Protein AF-A0A2I1CYN8-F1 (afdb_monomer_lite)

Foldseek 3Di:
DDADEPPPDDFPPDWDKDQWYKYAYQAWKKKKWAWAWKFKAALVRHGDVVRIDHNVNGIDIDTHGHNMMITDNTTIMHIGDDDD

Structure (mmCIF, N/CA/C/O backbone):
data_AF-A0A2I1CYN8-F1
#
_entry.id   AF-A0A2I1CYN8-F1
#
loop_
_atom_site.group_PDB
_atom_site.id
_atom_site.type_symbol
_atom_site.label_atom_id
_atom_site.label_alt_id
_atom_site.label_comp_id
_atom_site.label_asym_id
_atom_site.label_entity_id
_atom_site.label_seq_id
_atom_site.pdbx_PDB_ins_code
_atom_site.Cartn_x
_atom_site.Cartn_y
_atom_site.Cartn_z
_atom_site.occupancy
_atom_site.B_iso_or_equiv
_atom_site.auth_seq_id
_atom_site.auth_comp_id
_atom_site.auth_asym_id
_atom_site.auth_atom_id
_atom_site.pdbx_PDB_model_num
ATOM 1 N N . MET A 1 1 ? 0.689 -17.105 -3.180 1.00 49.31 1 MET A N 1
ATOM 2 C CA . MET A 1 1 ? 1.066 -15.753 -2.715 1.00 49.31 1 MET A CA 1
ATOM 3 C C . MET A 1 1 ? 0.908 -15.770 -1.210 1.00 49.31 1 MET A C 1
ATOM 5 O O . MET A 1 1 ? -0.177 -16.107 -0.763 1.00 49.31 1 MET A O 1
ATOM 9 N N . VAL A 1 2 ? 1.975 -15.546 -0.444 1.00 52.47 2 VAL A N 1
ATOM 10 C CA . VAL A 1 2 ? 1.873 -15.532 1.023 1.00 52.47 2 VAL A CA 1
ATOM 11 C C . VAL A 1 2 ? 1.234 -14.203 1.414 1.00 52.47 2 VAL A C 1
ATOM 13 O O . VAL A 1 2 ? 1.761 -13.145 1.061 1.00 52.47 2 VAL A O 1
ATOM 16 N N . VAL A 1 3 ? 0.062 -14.265 2.046 1.00 58.75 3 VAL A N 1
ATOM 17 C CA . VAL A 1 3 ? -0.551 -13.104 2.691 1.00 58.75 3 VAL A CA 1
ATOM 18 C C . VAL A 1 3 ? 0.114 -12.987 4.050 1.00 58.75 3 VAL A C 1
ATOM 20 O O . VAL A 1 3 ? -0.007 -13.883 4.881 1.00 58.75 3 VAL A O 1
ATOM 23 N N . VAL A 1 4 ? 0.889 -11.927 4.230 1.00 63.00 4 VAL A N 1
ATOM 24 C CA . VAL A 1 4 ? 1.474 -11.592 5.523 1.00 63.00 4 VAL A CA 1
ATOM 25 C C . VAL A 1 4 ? 0.455 -10.720 6.241 1.00 63.00 4 VAL A C 1
ATOM 27 O O . VAL A 1 4 ? -0.065 -9.760 5.673 1.00 63.00 4 VAL A O 1
ATOM 30 N N . ILE A 1 5 ? 0.137 -11.079 7.478 1.00 58.53 5 ILE A N 1
ATOM 31 C CA . ILE A 1 5 ? -0.765 -10.299 8.316 1.00 58.53 5 ILE A CA 1
ATOM 32 C C . ILE A 1 5 ? 0.049 -9.134 8.874 1.00 58.53 5 ILE A C 1
ATOM 34 O O . ILE A 1 5 ? 0.924 -9.332 9.718 1.00 58.53 5 ILE A O 1
ATOM 38 N N . ALA A 1 6 ? -0.210 -7.919 8.390 1.00 57.03 6 ALA A N 1
ATOM 39 C CA . ALA A 1 6 ? 0.371 -6.739 9.011 1.00 57.03 6 ALA A CA 1
ATOM 40 C C . ALA A 1 6 ? -0.261 -6.609 10.410 1.00 57.03 6 ALA A C 1
ATOM 42 O O . ALA A 1 6 ? -1.480 -6.516 10.527 1.00 57.03 6 ALA A O 1
ATOM 43 N N . GLY A 1 7 ? 0.542 -6.693 11.473 1.00 50.69 7 GLY A N 1
ATOM 44 C CA . GLY A 1 7 ? 0.078 -6.543 12.860 1.00 50.69 7 GLY A CA 1
ATOM 45 C C . GLY A 1 7 ? 0.671 -7.542 13.859 1.00 50.69 7 GLY A C 1
ATOM 46 O O . GLY A 1 7 ? 1.000 -7.142 14.971 1.00 50.69 7 GLY A O 1
ATOM 47 N N . ASP A 1 8 ? 0.853 -8.807 13.474 1.00 48.72 8 ASP A N 1
ATOM 48 C CA . ASP A 1 8 ? 1.315 -9.864 14.402 1.00 48.72 8 ASP A CA 1
ATOM 49 C C . ASP A 1 8 ? 2.819 -10.151 14.287 1.00 48.72 8 ASP A C 1
ATOM 51 O O . ASP A 1 8 ? 3.478 -10.650 15.196 1.00 48.72 8 ASP A O 1
ATOM 55 N N . SER A 1 9 ? 3.420 -9.794 13.159 1.00 46.72 9 SER A N 1
ATOM 56 C CA . SER A 1 9 ? 4.860 -9.873 12.983 1.00 46.72 9 SER A CA 1
ATOM 57 C C . SER A 1 9 ? 5.302 -8.770 12.032 1.00 46.72 9 SER A C 1
ATOM 59 O O . SER A 1 9 ? 4.787 -8.632 10.927 1.00 46.72 9 SER A O 1
ATOM 61 N N . ASP A 1 10 ? 6.312 -8.024 12.468 1.00 49.88 10 ASP A N 1
ATOM 62 C CA . ASP A 1 10 ? 7.397 -7.642 11.567 1.00 49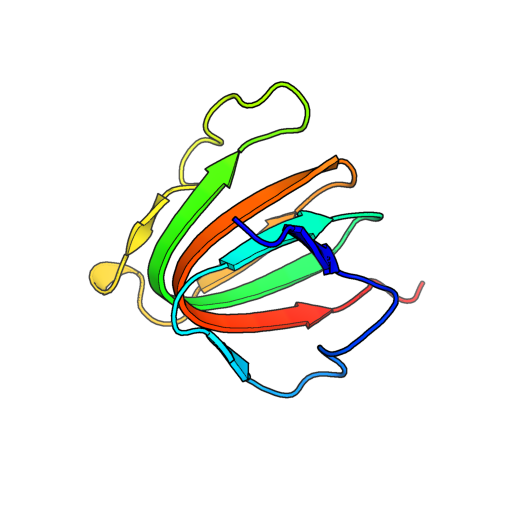.88 10 ASP A CA 1
ATOM 63 C C . ASP A 1 10 ? 7.264 -6.352 10.748 1.00 49.88 10 ASP A C 1
ATOM 65 O O . ASP A 1 10 ? 7.650 -6.366 9.593 1.00 49.88 10 ASP A O 1
ATOM 69 N N . LEU A 1 11 ? 6.804 -5.229 11.329 1.00 53.38 11 LEU A N 1
ATOM 70 C CA . LEU A 1 11 ? 7.177 -3.871 10.867 1.00 53.38 11 LEU A CA 1
ATOM 71 C C . LEU A 1 11 ? 7.200 -2.862 12.030 1.00 53.38 11 LEU A C 1
ATOM 73 O O . LEU A 1 11 ? 6.531 -1.831 12.005 1.00 53.38 11 LEU A O 1
ATOM 77 N N . ASN A 1 12 ? 8.006 -3.125 13.061 1.00 51.91 12 ASN A N 1
ATOM 78 C CA . ASN A 1 12 ? 8.198 -2.244 14.226 1.00 51.91 12 ASN A CA 1
ATOM 79 C C . ASN A 1 12 ? 8.993 -0.953 13.883 1.00 51.91 12 ASN A C 1
ATOM 81 O O . ASN A 1 12 ? 9.838 -0.481 14.637 1.00 51.91 12 ASN A O 1
ATOM 85 N N . GLY A 1 13 ? 8.749 -0.383 12.700 1.00 50.28 13 GLY A N 1
ATOM 86 C CA . GLY A 1 13 ? 9.391 0.817 12.177 1.00 50.28 13 GLY A CA 1
ATOM 87 C C . GLY A 1 13 ? 10.646 0.605 11.331 1.00 50.28 13 GLY A C 1
ATOM 88 O O . GLY A 1 13 ? 11.131 1.598 10.787 1.00 50.28 13 GLY A O 1
ATOM 89 N N . GLU A 1 14 ? 11.143 -0.622 11.158 1.00 55.78 14 GLU A N 1
ATOM 90 C CA . GLU A 1 14 ? 12.219 -0.895 10.197 1.00 55.78 14 GLU A CA 1
ATOM 91 C C . GLU A 1 14 ? 11.690 -1.002 8.756 1.00 55.78 14 GLU A C 1
ATOM 93 O O . GLU A 1 14 ? 10.516 -1.279 8.510 1.00 55.78 14 GLU A O 1
ATOM 98 N N . TYR A 1 15 ? 12.552 -0.685 7.784 1.00 65.50 15 TYR A N 1
ATOM 99 C CA . TYR A 1 15 ? 12.255 -0.759 6.351 1.00 65.50 15 TYR A CA 1
ATOM 100 C C . TYR A 1 15 ? 12.623 -2.144 5.826 1.00 65.50 15 TYR A C 1
ATOM 102 O O . TYR A 1 15 ? 13.795 -2.414 5.553 1.00 65.50 15 TYR A O 1
ATOM 110 N N . HIS A 1 16 ? 11.633 -2.998 5.588 1.00 69.50 16 HIS A N 1
ATOM 111 C CA . HIS A 1 16 ? 11.905 -4.356 5.123 1.00 69.50 16 HIS A CA 1
ATOM 112 C C . HIS A 1 16 ? 11.916 -4.376 3.602 1.00 69.50 16 HIS A C 1
ATOM 114 O O . HIS A 1 16 ? 10.980 -3.902 2.951 1.00 69.50 16 HIS A O 1
ATOM 120 N N . LYS A 1 17 ? 12.997 -4.902 3.013 1.00 76.44 17 LYS A N 1
ATOM 121 C CA . LYS A 1 17 ? 13.045 -5.164 1.573 1.00 76.44 17 LYS A CA 1
ATOM 122 C C . LYS A 1 17 ? 12.142 -6.357 1.286 1.00 76.44 17 LYS A C 1
ATOM 124 O O . LYS A 1 17 ? 12.454 -7.473 1.684 1.00 76.44 17 LYS A O 1
ATOM 129 N N . VAL A 1 18 ? 11.068 -6.122 0.546 1.00 75.81 18 VAL A N 1
ATOM 130 C CA . VAL A 1 18 ? 10.126 -7.168 0.155 1.00 75.81 18 VAL A CA 1
ATOM 131 C C . VAL A 1 18 ? 10.383 -7.548 -1.303 1.00 75.81 18 VAL A C 1
ATOM 133 O O . VAL A 1 18 ? 10.279 -6.675 -2.172 1.00 75.81 18 VAL A O 1
ATOM 136 N N . PRO A 1 19 ? 10.737 -8.812 -1.602 1.00 65.25 19 PRO A N 1
ATOM 137 C CA . PRO A 1 19 ? 10.960 -9.261 -2.973 1.00 65.25 19 PRO A CA 1
ATOM 138 C C . PRO A 1 19 ? 9.659 -9.504 -3.749 1.00 65.25 19 PRO A C 1
ATOM 140 O O . PRO A 1 19 ? 9.715 -9.440 -4.968 1.00 65.25 19 PRO A O 1
ATOM 143 N N . ARG A 1 20 ? 8.543 -9.804 -3.056 1.00 81.38 20 ARG A N 1
ATOM 144 C CA . ARG A 1 20 ? 7.133 -9.804 -3.507 1.00 81.38 20 ARG A CA 1
ATOM 145 C C . ARG A 1 20 ? 6.242 -10.212 -2.321 1.00 81.38 20 ARG A C 1
ATOM 147 O O . ARG A 1 20 ? 6.601 -11.156 -1.625 1.00 81.38 20 ARG A O 1
ATOM 154 N N . GLY A 1 21 ? 5.094 -9.573 -2.089 1.00 83.88 21 GLY A N 1
ATOM 155 C CA . GLY A 1 21 ? 4.222 -9.933 -0.957 1.00 83.88 21 GLY A CA 1
ATOM 156 C C . GLY A 1 21 ? 2.825 -9.311 -0.996 1.00 83.88 21 GLY A C 1
ATOM 157 O O . GLY A 1 21 ? 2.627 -8.288 -1.648 1.00 83.88 21 GLY A O 1
ATOM 158 N N . SER A 1 22 ? 1.868 -9.951 -0.312 1.00 87.25 22 SER A N 1
ATOM 159 C CA . SER A 1 22 ? 0.520 -9.416 -0.053 1.00 87.25 22 SER A CA 1
ATOM 160 C C . SER A 1 22 ? 0.384 -8.997 1.404 1.00 87.25 22 SER A C 1
ATOM 162 O O . SER A 1 22 ? 0.471 -9.829 2.299 1.00 87.25 22 SER A O 1
ATOM 164 N N . PHE A 1 23 ? 0.177 -7.701 1.575 1.00 87.38 23 PHE A N 1
ATOM 165 C CA . PHE A 1 23 ? -0.094 -6.921 2.776 1.00 87.38 23 PHE A CA 1
ATOM 166 C C . PHE A 1 23 ? -1.551 -6.856 3.203 1.00 87.38 23 PHE A C 1
ATOM 168 O O . PHE A 1 23 ? -2.152 -5.921 2.705 1.00 87.38 23 PHE A O 1
ATOM 175 N N . GLU A 1 24 ? -2.135 -7.705 4.057 1.00 90.56 24 GLU A N 1
ATOM 176 C CA . GLU A 1 24 ? -3.497 -7.424 4.574 1.00 90.56 24 GLU A CA 1
ATOM 177 C C . GLU A 1 24 ? -3.441 -6.672 5.908 1.00 90.56 24 GLU A C 1
ATOM 179 O O . GLU A 1 24 ? -2.770 -7.109 6.848 1.00 90.56 24 GLU A O 1
ATOM 184 N N . MET A 1 25 ? -4.128 -5.531 5.974 1.00 88.25 25 MET A N 1
ATOM 185 C CA . MET A 1 25 ? -4.188 -4.689 7.167 1.00 88.25 25 MET A CA 1
ATOM 186 C C . MET A 1 25 ? -5.278 -5.206 8.110 1.00 88.25 25 MET A C 1
ATOM 188 O O . MET A 1 25 ? -6.448 -5.211 7.744 1.00 88.25 25 MET A O 1
ATOM 192 N N . GLN A 1 26 ? -4.923 -5.613 9.330 1.00 85.81 26 GLN A N 1
ATOM 193 C CA . GLN A 1 26 ? -5.910 -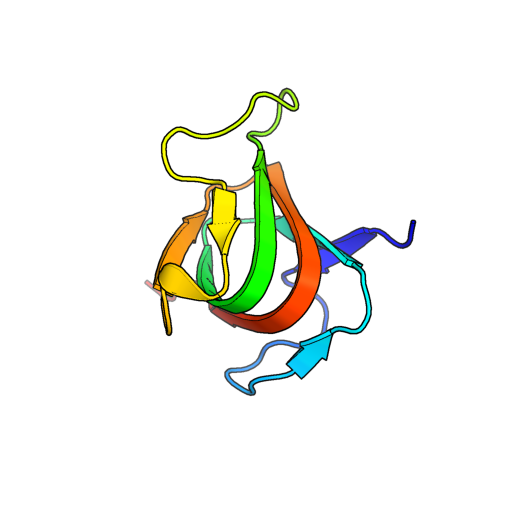6.046 10.338 1.00 85.81 26 GLN A CA 1
ATOM 194 C C . GLN A 1 26 ? -6.587 -4.881 11.070 1.00 85.81 26 GLN A C 1
ATOM 196 O O . GLN A 1 26 ? -7.667 -5.022 11.632 1.00 85.81 26 GLN A O 1
ATOM 201 N N . GLU A 1 27 ? -5.951 -3.720 11.050 1.00 87.38 27 GLU A N 1
ATOM 202 C CA . GLU A 1 27 ? -6.408 -2.484 11.671 1.00 87.38 27 GLU A CA 1
ATOM 203 C C . GLU A 1 27 ? -5.946 -1.307 10.808 1.00 87.38 27 GLU A C 1
ATOM 205 O O . GLU A 1 27 ? -5.205 -1.487 9.836 1.00 87.38 27 GLU A O 1
ATOM 210 N N . ASP A 1 28 ? -6.366 -0.097 11.159 1.00 89.06 28 ASP A N 1
ATOM 211 C CA . ASP A 1 28 ? -5.914 1.102 10.467 1.00 89.06 28 ASP A CA 1
ATOM 212 C C . ASP A 1 28 ? -4.406 1.304 10.684 1.00 89.06 28 ASP A C 1
ATOM 214 O O . ASP A 1 28 ? -3.909 1.363 11.811 1.00 89.06 28 ASP A O 1
ATOM 218 N N . MET A 1 29 ? -3.654 1.423 9.590 1.00 87.19 29 MET A N 1
ATOM 219 C CA . MET A 1 29 ? -2.195 1.516 9.625 1.00 87.19 29 MET A CA 1
ATOM 220 C C . MET A 1 29 ? -1.660 2.608 8.708 1.00 87.19 29 MET A C 1
ATOM 222 O O . MET A 1 29 ? -2.145 2.848 7.601 1.00 87.19 29 MET A O 1
ATOM 226 N N . ALA A 1 30 ? -0.573 3.239 9.144 1.00 88.69 30 ALA A N 1
ATOM 227 C CA . ALA A 1 30 ? 0.241 4.097 8.303 1.00 88.69 30 ALA A CA 1
ATOM 228 C C . ALA A 1 30 ? 1.283 3.254 7.555 1.00 88.69 30 ALA A C 1
ATOM 230 O O . ALA A 1 30 ? 2.280 2.821 8.134 1.00 88.69 30 ALA A O 1
ATOM 231 N N . MET A 1 31 ? 1.085 3.075 6.252 1.00 88.94 31 MET A N 1
ATOM 232 C CA . MET A 1 31 ? 2.085 2.505 5.356 1.00 88.94 31 MET A CA 1
ATOM 233 C C . MET A 1 31 ? 3.075 3.582 4.918 1.00 88.94 31 MET A C 1
ATOM 235 O O . MET A 1 31 ? 2.674 4.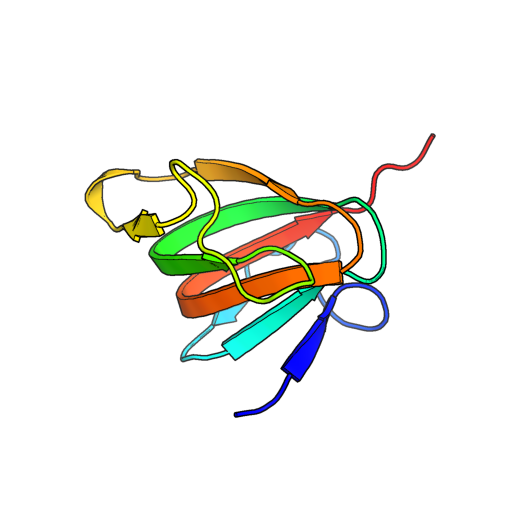664 4.489 1.00 88.94 31 MET A O 1
ATOM 239 N N . THR A 1 32 ? 4.364 3.261 4.931 1.00 89.50 32 THR A N 1
ATOM 240 C CA . THR A 1 32 ? 5.383 3.995 4.175 1.00 89.50 32 THR A CA 1
ATOM 241 C C . THR A 1 32 ? 6.037 3.053 3.176 1.00 89.50 32 THR A C 1
ATOM 243 O O . THR A 1 32 ? 6.521 1.991 3.556 1.00 89.50 32 THR A O 1
ATOM 246 N N . PHE A 1 33 ? 6.052 3.439 1.903 1.00 90.50 33 PHE A N 1
ATOM 247 C CA . PHE A 1 33 ? 6.550 2.624 0.803 1.00 90.50 33 PHE A CA 1
ATOM 248 C C . PHE A 1 33 ? 7.557 3.396 -0.049 1.00 90.50 33 PHE A C 1
ATOM 250 O O . PHE A 1 33 ? 7.376 4.576 -0.343 1.00 90.50 33 PHE A O 1
ATOM 257 N N . ARG A 1 34 ? 8.611 2.702 -0.481 1.00 88.81 34 ARG A N 1
ATOM 258 C CA . ARG A 1 34 ? 9.523 3.150 -1.535 1.00 88.81 34 ARG A CA 1
ATOM 259 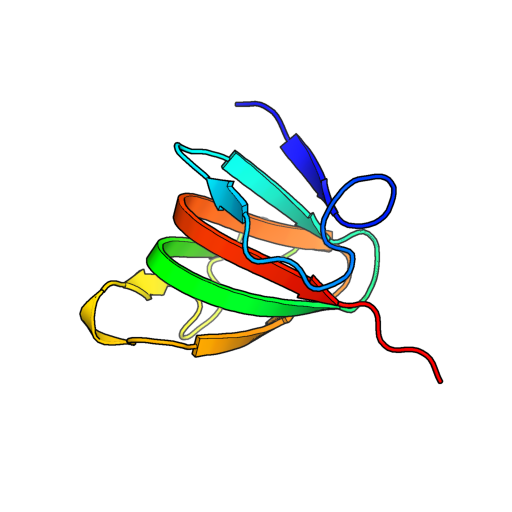C C . ARG A 1 34 ? 9.947 1.947 -2.352 1.00 88.81 34 ARG A C 1
ATOM 261 O O . ARG A 1 34 ? 10.656 1.074 -1.849 1.00 88.81 34 ARG A O 1
ATOM 268 N N . GLY A 1 35 ? 9.572 1.901 -3.620 1.00 87.88 35 GLY A N 1
ATOM 269 C CA . GLY A 1 35 ? 9.844 0.717 -4.419 1.00 87.88 35 GLY A CA 1
ATOM 270 C C . GLY A 1 35 ? 9.476 0.858 -5.876 1.00 87.88 35 GLY A C 1
ATOM 271 O O . GLY A 1 35 ? 9.285 1.955 -6.387 1.00 87.88 35 GLY A O 1
ATOM 272 N N . TYR A 1 36 ? 9.444 -0.285 -6.546 1.00 89.19 36 TYR A N 1
ATOM 273 C CA . TYR A 1 36 ? 9.098 -0.362 -7.953 1.00 89.19 36 TYR A CA 1
ATOM 274 C C . TYR A 1 36 ? 7.585 -0.319 -8.149 1.00 89.19 36 TYR A C 1
ATOM 276 O O . TYR A 1 36 ? 7.126 0.394 -9.036 1.00 89.19 36 TYR A O 1
ATOM 284 N N . HIS A 1 37 ? 6.842 -1.061 -7.315 1.00 90.69 37 HIS A N 1
ATOM 285 C CA . HIS A 1 37 ? 5.395 -1.224 -7.458 1.00 90.69 37 HIS A CA 1
ATOM 286 C C . HIS A 1 37 ? 4.715 -1.707 -6.158 1.00 90.69 37 HIS A C 1
ATOM 288 O O . HIS A 1 37 ? 5.141 -2.727 -5.603 1.00 90.69 37 HIS A O 1
ATOM 294 N N . CYS A 1 38 ? 3.669 -1.008 -5.701 1.00 92.19 38 CYS A N 1
ATOM 295 C CA . CYS A 1 38 ? 2.626 -1.500 -4.781 1.00 92.19 38 CYS A CA 1
ATOM 296 C C . CYS A 1 38 ? 1.255 -1.148 -5.371 1.00 92.19 38 CYS A C 1
ATOM 298 O O . CYS A 1 38 ? 1.035 0.011 -5.712 1.00 92.19 38 CYS A O 1
ATOM 300 N N . ASP A 1 39 ? 0.341 -2.116 -5.431 1.00 94.62 39 ASP A N 1
ATOM 301 C CA . ASP A 1 39 ? -1.078 -1.861 -5.700 1.00 94.62 39 ASP A CA 1
ATOM 302 C C . ASP A 1 39 ? -1.876 -1.974 -4.403 1.00 94.62 39 ASP A C 1
ATOM 304 O O . ASP A 1 39 ? -1.867 -3.023 -3.757 1.00 94.62 39 ASP A O 1
ATOM 308 N N . ILE A 1 40 ? -2.570 -0.901 -4.030 1.00 94.69 40 ILE A N 1
ATOM 309 C CA . ILE A 1 40 ? -3.482 -0.877 -2.889 1.00 94.69 40 ILE A CA 1
ATOM 310 C C . ILE A 1 40 ? -4.908 -1.145 -3.371 1.00 94.69 40 ILE A C 1
ATOM 312 O O . ILE A 1 40 ? -5.427 -0.425 -4.230 1.00 94.69 40 ILE A O 1
ATOM 316 N N . VAL A 1 41 ? -5.551 -2.129 -2.754 1.00 95.88 41 VAL A N 1
ATOM 317 C CA . VAL A 1 41 ? -6.967 -2.448 -2.939 1.00 95.88 41 VAL A CA 1
ATOM 3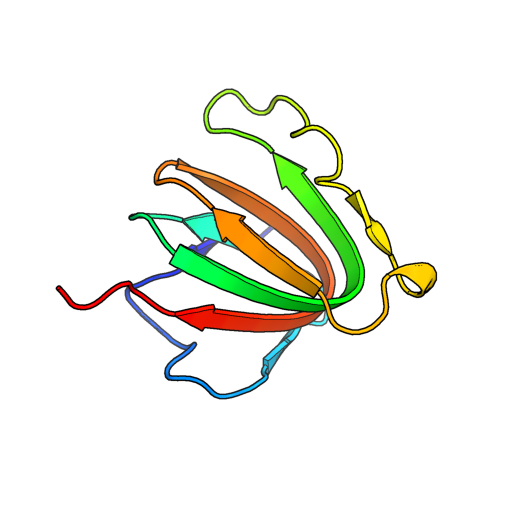18 C C . VAL A 1 41 ? -7.716 -2.380 -1.609 1.00 95.88 41 VAL A C 1
ATOM 320 O O . VAL A 1 41 ? -7.119 -2.555 -0.543 1.00 95.88 41 VAL A O 1
ATOM 323 N N . ASP A 1 42 ? -9.010 -2.084 -1.664 1.00 94.75 42 ASP A N 1
ATOM 324 C CA . ASP A 1 42 ? -9.893 -2.128 -0.498 1.00 94.75 42 ASP A CA 1
ATOM 325 C C . ASP A 1 42 ? -10.254 -3.575 -0.099 1.00 94.75 42 ASP A C 1
ATOM 327 O O . ASP A 1 42 ? -9.761 -4.547 -0.682 1.00 94.75 42 ASP A O 1
ATOM 331 N N . SER A 1 43 ? -11.097 -3.720 0.926 1.00 92.94 43 SER A N 1
ATOM 332 C CA . SER A 1 43 ? -11.552 -5.019 1.440 1.00 92.94 43 SER A CA 1
ATOM 333 C C . SER A 1 43 ? -12.326 -5.852 0.417 1.00 92.94 43 SER A C 1
ATOM 335 O O . SER A 1 43 ? -12.290 -7.081 0.482 1.00 92.94 43 SER A O 1
ATOM 337 N N . ASP A 1 44 ? -12.981 -5.195 -0.539 1.00 94.31 44 ASP A N 1
ATOM 338 C CA . ASP A 1 44 ? -13.755 -5.831 -1.606 1.00 94.31 44 ASP A CA 1
ATOM 339 C C . ASP A 1 44 ? -12.877 -6.166 -2.826 1.00 94.31 44 ASP A C 1
ATOM 341 O O . ASP A 1 44 ? -13.324 -6.813 -3.773 1.00 94.31 44 ASP A O 1
ATOM 345 N N . GLY A 1 45 ? -11.600 -5.766 -2.797 1.00 92.12 45 GLY A N 1
ATOM 346 C CA . GLY A 1 45 ? -10.635 -5.985 -3.869 1.00 92.12 45 GLY A CA 1
ATOM 347 C C . GLY A 1 45 ? -10.652 -4.907 -4.953 1.00 92.12 45 GLY A C 1
ATOM 348 O O . GLY A 1 45 ? -10.010 -5.093 -5.990 1.00 92.12 45 GLY A O 1
ATOM 349 N N . ASN A 1 46 ? -11.335 -3.779 -4.740 1.00 95.88 46 ASN A N 1
ATOM 350 C CA . ASN A 1 46 ? -11.328 -2.673 -5.693 1.00 95.88 46 ASN A CA 1
ATOM 351 C C . ASN A 1 46 ? -10.061 -1.832 -5.542 1.00 95.88 46 ASN A C 1
ATOM 353 O O . ASN A 1 46 ? -9.580 -1.579 -4.437 1.00 95.88 46 ASN A O 1
ATOM 357 N N . ALA A 1 47 ? -9.536 -1.342 -6.664 1.00 93.25 47 ALA A N 1
ATOM 358 C CA . ALA A 1 47 ? -8.384 -0.452 -6.659 1.00 93.25 47 ALA A CA 1
ATOM 359 C C . ALA A 1 47 ? -8.709 0.870 -5.951 1.00 93.25 47 ALA A C 1
ATOM 361 O O . ALA A 1 47 ? -9.655 1.574 -6.309 1.00 93.25 47 ALA A O 1
ATOM 362 N N . VAL A 1 48 ? -7.873 1.243 -4.983 1.00 93.50 48 VAL A N 1
ATOM 363 C CA . VAL A 1 48 ? -7.998 2.534 -4.303 1.00 93.50 48 VAL A CA 1
ATOM 364 C C . VAL A 1 48 ? -7.480 3.640 -5.235 1.00 93.50 48 VAL A C 1
ATOM 366 O O . VAL A 1 48 ? -6.388 3.497 -5.796 1.00 93.50 48 VAL A O 1
ATOM 369 N N . PRO A 1 49 ? -8.192 4.771 -5.402 1.00 91.62 49 PRO A N 1
ATOM 370 C CA . PRO A 1 49 ? -7.696 5.904 -6.182 1.00 91.62 49 PRO A CA 1
ATOM 371 C C . PRO A 1 49 ? -6.327 6.390 -5.683 1.00 91.62 49 PRO A C 1
ATOM 373 O O . PRO A 1 49 ? -6.144 6.668 -4.498 1.00 91.62 49 PRO A O 1
ATOM 376 N N . GLY A 1 50 ? -5.337 6.473 -6.579 1.00 88.81 50 GLY A N 1
ATOM 377 C CA . GLY A 1 50 ? -3.952 6.802 -6.202 1.00 88.81 50 GLY A CA 1
ATOM 378 C C . GLY A 1 50 ? -3.264 5.733 -5.335 1.00 88.81 50 GLY A C 1
ATOM 379 O O . GLY A 1 50 ? -2.278 6.032 -4.650 1.00 88.81 50 GLY A O 1
ATOM 380 N N . GLY A 1 51 ? -3.813 4.514 -5.339 1.00 89.06 51 GLY A N 1
ATOM 381 C CA . GLY A 1 51 ? -3.321 3.333 -4.639 1.00 89.06 51 GLY A CA 1
ATOM 382 C C . GLY A 1 51 ? -2.250 2.552 -5.400 1.00 89.06 51 GLY A C 1
ATOM 383 O O . GLY A 1 51 ? -1.617 1.681 -4.814 1.00 89.06 51 GLY A O 1
ATOM 384 N N . GLN A 1 52 ? -2.010 2.878 -6.671 1.00 93.88 52 GLN A N 1
ATOM 385 C CA . GLN A 1 52 ? -0.877 2.357 -7.430 1.00 93.88 52 GLN A CA 1
ATOM 386 C C . GLN A 1 52 ? 0.348 3.242 -7.190 1.00 93.88 52 GLN A C 1
ATOM 388 O O . GLN A 1 52 ? 0.402 4.382 -7.645 1.00 93.88 52 GLN A O 1
ATOM 393 N N . LEU A 1 53 ? 1.319 2.712 -6.451 1.00 92.81 53 LEU A N 1
ATOM 394 C CA . LEU A 1 53 ? 2.564 3.387 -6.106 1.00 92.81 53 LEU A CA 1
ATOM 395 C C . LEU A 1 53 ? 3.708 2.804 -6.920 1.00 92.81 53 LEU A C 1
ATOM 397 O O . LEU A 1 53 ? 3.954 1.600 -6.890 1.00 92.81 53 LEU A O 1
ATOM 401 N N . THR A 1 54 ? 4.453 3.667 -7.594 1.00 92.25 54 THR A N 1
ATOM 402 C CA . THR A 1 54 ? 5.550 3.290 -8.481 1.00 92.25 54 THR A CA 1
ATOM 403 C C . THR A 1 54 ? 6.861 3.943 -8.055 1.00 92.25 54 THR A C 1
ATOM 405 O O . THR A 1 54 ? 6.927 4.757 -7.133 1.00 92.25 54 THR A O 1
ATOM 408 N N . ARG A 1 55 ? 7.942 3.651 -8.786 1.00 89.75 55 ARG A N 1
ATOM 409 C CA . ARG A 1 55 ? 9.240 4.310 -8.577 1.00 89.75 55 ARG A CA 1
ATOM 410 C C . ARG A 1 55 ? 9.179 5.840 -8.708 1.00 89.75 55 ARG A C 1
ATOM 412 O O . ARG A 1 55 ? 10.015 6.517 -8.111 1.00 89.75 55 ARG A O 1
ATOM 419 N N . LYS A 1 56 ? 8.234 6.379 -9.489 1.00 91.44 56 LYS A N 1
ATOM 420 C CA . LYS A 1 56 ? 8.090 7.828 -9.717 1.00 91.44 56 LYS A CA 1
ATOM 421 C C . LYS A 1 56 ? 7.578 8.564 -8.479 1.00 91.44 56 LYS A C 1
ATOM 423 O O . LYS A 1 56 ? 7.923 9.724 -8.291 1.00 91.44 56 LYS A O 1
ATOM 428 N N . ASP A 1 57 ? 6.834 7.873 -7.623 1.00 90.19 57 ASP A N 1
ATOM 429 C CA . ASP A 1 57 ? 6.239 8.431 -6.405 1.00 90.19 57 ASP A CA 1
ATOM 430 C C . ASP A 1 57 ? 7.256 8.584 -5.260 1.00 90.19 57 ASP A C 1
ATOM 432 O O . ASP A 1 57 ? 6.977 9.209 -4.236 1.00 90.19 57 ASP A O 1
ATOM 436 N N . GLY A 1 58 ? 8.467 8.038 -5.431 1.00 90.44 58 GLY A N 1
ATOM 437 C CA . GLY A 1 58 ? 9.552 8.167 -4.469 1.00 90.44 58 GLY A CA 1
ATOM 438 C C . GLY A 1 58 ? 9.238 7.474 -3.142 1.00 90.44 58 GLY A C 1
ATOM 439 O O . GLY A 1 58 ? 9.003 6.268 -3.105 1.00 90.44 58 GLY A O 1
ATOM 440 N N . LEU A 1 59 ? 9.339 8.223 -2.042 1.00 89.44 59 LEU A N 1
ATOM 441 C CA . LEU A 1 59 ? 8.940 7.765 -0.714 1.00 89.44 59 LEU A CA 1
ATOM 442 C C . LEU A 1 59 ? 7.517 8.252 -0.438 1.00 89.44 59 LEU A C 1
ATOM 444 O O . LEU A 1 59 ? 7.298 9.449 -0.265 1.00 89.44 59 LEU A O 1
ATOM 448 N N . THR A 1 60 ? 6.561 7.332 -0.369 1.00 91.31 60 THR A N 1
ATOM 449 C CA . THR A 1 60 ? 5.144 7.658 -0.189 1.00 91.31 60 THR A CA 1
ATOM 450 C C . THR A 1 60 ? 4.636 7.158 1.154 1.00 91.31 60 THR A C 1
ATOM 452 O O . THR A 1 60 ? 4.960 6.048 1.575 1.00 91.31 60 THR A O 1
ATOM 455 N N . ARG A 1 61 ? 3.784 7.955 1.806 1.00 90.31 61 ARG A N 1
ATOM 456 C CA . ARG A 1 61 ? 3.028 7.552 2.994 1.00 90.31 61 ARG A CA 1
ATOM 457 C C . ARG A 1 61 ? 1.535 7.486 2.672 1.00 90.31 61 ARG A C 1
ATOM 459 O O . ARG A 1 61 ? 0.999 8.385 2.022 1.00 90.31 61 ARG A O 1
ATOM 466 N N . ARG A 1 62 ? 0.866 6.426 3.123 1.00 90.94 62 ARG A N 1
ATOM 467 C CA . ARG A 1 62 ? -0.579 6.213 2.966 1.00 90.94 62 ARG A CA 1
ATOM 468 C C . ARG A 1 62 ? -1.184 5.730 4.272 1.00 90.94 62 ARG A C 1
ATOM 470 O O . ARG A 1 62 ? -0.534 5.012 5.025 1.00 90.94 62 ARG A O 1
ATOM 477 N N . ILE A 1 63 ? -2.425 6.133 4.515 1.00 90.50 63 ILE A N 1
ATOM 478 C CA . ILE A 1 63 ? -3.243 5.556 5.575 1.00 90.50 63 ILE A CA 1
ATOM 479 C C . ILE A 1 63 ? -4.099 4.478 4.929 1.00 90.50 63 ILE A C 1
ATOM 481 O O . ILE A 1 63 ? -4.817 4.757 3.970 1.00 90.50 63 ILE A O 1
ATOM 485 N N . LEU A 1 64 ? -3.949 3.252 5.410 1.00 90.50 64 LEU A N 1
ATOM 486 C CA . LEU A 1 64 ? -4.683 2.087 4.946 1.00 90.50 64 LEU A CA 1
ATOM 487 C C . LEU A 1 64 ? -5.650 1.680 6.049 1.00 90.50 64 LEU A C 1
ATOM 489 O O . LEU A 1 64 ? -5.251 1.628 7.211 1.00 90.50 64 LEU A O 1
ATOM 493 N N . LYS A 1 65 ? -6.906 1.430 5.686 1.00 91.38 65 LYS A N 1
ATOM 494 C CA . LYS A 1 65 ? -7.918 0.988 6.645 1.00 91.38 65 LYS A CA 1
ATOM 495 C C . LYS A 1 65 ? -7.797 -0.507 6.908 1.00 91.38 65 LYS A C 1
ATOM 497 O O . LYS A 1 65 ? -7.250 -1.235 6.076 1.00 91.38 65 LYS A O 1
ATOM 502 N N . ALA A 1 66 ? -8.376 -0.964 8.012 1.00 90.44 66 ALA A N 1
ATOM 503 C CA . ALA A 1 66 ? -8.614 -2.386 8.236 1.00 90.44 66 ALA A CA 1
ATOM 504 C C . ALA A 1 66 ? -9.276 -3.044 7.004 1.00 90.44 66 ALA A C 1
ATOM 506 O O . ALA A 1 66 ? -10.157 -2.465 6.363 1.00 90.44 66 ALA A O 1
ATOM 507 N N . GLY A 1 67 ? -8.818 -4.243 6.647 1.00 90.50 67 GLY A N 1
ATOM 508 C CA . GLY A 1 67 ? -9.257 -5.007 5.479 1.00 90.50 67 GLY A CA 1
ATOM 509 C C . GLY A 1 67 ? -8.591 -4.617 4.155 1.00 90.50 67 GLY A C 1
ATOM 510 O O . GLY A 1 67 ? -8.672 -5.384 3.198 1.00 90.50 67 GLY A O 1
ATOM 511 N N . TYR A 1 68 ? -7.902 -3.473 4.070 1.00 93.81 68 TYR A N 1
ATOM 512 C CA . TYR A 1 68 ? -7.203 -3.090 2.840 1.00 93.81 68 TYR A CA 1
ATOM 513 C C . TYR A 1 68 ? -6.015 -4.015 2.590 1.00 93.81 68 TYR A C 1
ATOM 515 O O . TYR A 1 68 ? -5.386 -4.524 3.525 1.00 93.81 68 TYR A O 1
ATOM 523 N N . ARG A 1 69 ? -5.660 -4.178 1.312 1.00 92.38 69 ARG A N 1
ATOM 524 C CA . ARG A 1 69 ? -4.502 -4.969 0.898 1.00 92.38 69 ARG A CA 1
ATOM 525 C C . ARG A 1 69 ? -3.507 -4.144 0.086 1.00 92.38 69 ARG A C 1
ATOM 527 O O . ARG A 1 69 ? -3.915 -3.393 -0.790 1.00 92.38 69 ARG A O 1
ATOM 534 N N . CYS A 1 70 ? -2.202 -4.294 0.332 1.00 90.44 70 CYS A N 1
ATOM 535 C CA . CYS A 1 70 ? -1.141 -3.810 -0.572 1.00 90.44 70 CYS A CA 1
ATOM 536 C C . CYS A 1 70 ? -0.392 -4.997 -1.180 1.00 90.44 70 CYS A C 1
ATOM 538 O O . CYS A 1 70 ? 0.219 -5.804 -0.476 1.00 90.44 70 CYS A O 1
ATOM 540 N N . HIS A 1 71 ? -0.400 -5.079 -2.504 1.00 91.19 71 HIS A N 1
ATOM 541 C CA . HIS A 1 71 ? 0.343 -6.062 -3.275 1.00 91.19 71 HIS A CA 1
ATOM 542 C C . HIS A 1 71 ? 1.663 -5.451 -3.732 1.00 91.19 71 HIS A C 1
ATOM 544 O O . HIS A 1 71 ? 1.704 -4.652 -4.664 1.00 91.19 71 HIS A O 1
ATOM 550 N N . ILE A 1 72 ? 2.760 -5.828 -3.080 1.00 89.19 72 ILE A N 1
ATOM 551 C CA . ILE A 1 72 ? 4.095 -5.321 -3.397 1.00 89.19 72 ILE A CA 1
ATOM 552 C C . ILE A 1 72 ? 4.766 -6.276 -4.369 1.00 89.19 72 ILE A C 1
ATOM 554 O O . ILE A 1 72 ? 4.954 -7.453 -4.055 1.00 89.19 72 ILE A O 1
ATOM 558 N N . LEU A 1 73 ? 5.182 -5.765 -5.528 1.00 85.62 73 LEU A N 1
ATOM 559 C CA . LEU A 1 73 ? 6.030 -6.531 -6.440 1.00 85.62 73 LEU A CA 1
ATOM 560 C C . LEU A 1 73 ? 7.489 -6.471 -6.000 1.00 85.62 73 LEU A C 1
ATOM 562 O O . LEU A 1 73 ? 8.161 -7.485 -6.029 1.00 85.62 73 LEU A O 1
ATOM 566 N N . SER A 1 74 ? 7.983 -5.288 -5.631 1.00 84.38 74 SER A N 1
ATOM 567 C CA . SER A 1 74 ? 9.341 -5.088 -5.123 1.00 84.38 74 SER A CA 1
ATOM 568 C C . SER A 1 74 ? 9.459 -3.710 -4.490 1.00 84.38 74 SER A C 1
ATOM 570 O O . SER A 1 74 ? 9.038 -2.705 -5.075 1.00 84.38 74 SER A O 1
ATOM 572 N N . GLY A 1 75 ? 10.055 -3.634 -3.306 1.00 86.19 75 GLY A N 1
ATOM 573 C CA . GLY A 1 75 ? 10.270 -2.360 -2.639 1.00 86.19 75 GLY A CA 1
ATOM 574 C C . GLY A 1 75 ? 10.718 -2.506 -1.201 1.00 86.19 75 GLY A C 1
ATOM 575 O O . GLY A 1 75 ? 11.065 -3.591 -0.741 1.00 86.19 75 GLY A O 1
ATOM 576 N N . ARG A 1 76 ? 10.713 -1.381 -0.498 1.00 85.19 76 ARG A N 1
ATOM 577 C CA . ARG A 1 76 ? 10.810 -1.329 0.952 1.00 85.19 76 ARG A CA 1
ATOM 578 C C . ARG A 1 76 ? 9.503 -0.797 1.508 1.00 85.19 76 ARG A C 1
ATOM 580 O O . ARG A 1 76 ? 9.003 0.210 1.003 1.00 85.19 76 ARG A O 1
ATOM 587 N N . VAL A 1 77 ? 8.978 -1.459 2.530 1.00 86.19 77 VAL A N 1
ATOM 588 C CA . VAL A 1 77 ? 7.735 -1.058 3.190 1.00 86.19 77 VAL A CA 1
ATOM 589 C C . VAL A 1 77 ? 7.896 -1.089 4.704 1.00 86.19 77 VAL A C 1
ATOM 591 O O . VAL A 1 77 ? 8.692 -1.863 5.232 1.00 86.19 77 VAL A O 1
ATOM 594 N N . THR A 1 78 ? 7.148 -0.225 5.382 1.00 86.00 78 THR A N 1
ATOM 595 C CA . THR A 1 78 ? 6.889 -0.284 6.821 1.00 86.00 78 THR A CA 1
ATOM 596 C C . THR A 1 78 ? 5.411 0.032 7.074 1.00 86.00 78 THR A C 1
ATOM 598 O O . THR A 1 78 ? 4.848 0.891 6.391 1.00 86.00 78 THR A O 1
ATOM 601 N N . PHE A 1 79 ? 4.777 -0.665 8.015 1.00 84.38 79 PHE A N 1
ATOM 602 C CA . PHE A 1 79 ? 3.402 -0.442 8.467 1.00 84.38 79 PHE A CA 1
ATOM 603 C C . PHE A 1 79 ? 3.478 -0.098 9.949 1.00 84.38 79 PHE A C 1
ATOM 605 O O . PHE A 1 79 ? 4.041 -0.857 10.730 1.00 84.38 79 PHE A O 1
ATOM 612 N N . LYS A 1 80 ? 2.935 1.052 10.340 1.00 83.25 80 LYS A N 1
ATOM 613 C CA . LYS A 1 80 ? 2.862 1.465 11.743 1.00 83.25 80 LYS A CA 1
ATOM 614 C C . LYS A 1 80 ? 1.409 1.565 12.175 1.00 83.25 80 LYS A C 1
ATOM 616 O O . LYS A 1 80 ? 0.618 2.217 11.493 1.00 83.25 80 LYS A O 1
ATOM 621 N N . ARG A 1 81 ? 1.094 0.967 13.322 1.00 78.88 81 ARG A N 1
ATOM 622 C CA . ARG A 1 81 ? -0.179 1.161 14.024 1.00 78.88 81 ARG A CA 1
ATOM 623 C C . ARG A 1 81 ? -0.317 2.612 14.475 1.00 78.88 81 ARG A C 1
ATOM 625 O O . ARG A 1 81 ? 0.684 3.267 14.783 1.00 78.88 81 ARG A O 1
ATOM 632 N N . PHE A 1 82 ? -1.548 3.103 14.535 1.00 66.69 82 PHE A N 1
ATOM 633 C CA . PHE A 1 82 ? -1.849 4.316 15.284 1.00 66.69 82 PHE A CA 1
ATOM 634 C C . PHE A 1 82 ? -2.007 3.935 16.756 1.00 66.69 82 PHE A C 1
ATOM 636 O O . PHE A 1 82 ? -2.959 3.254 17.115 1.00 66.69 82 PHE A O 1
ATOM 643 N N . PHE A 1 83 ? -1.069 4.350 17.604 1.00 52.94 83 PHE A N 1
ATOM 644 C CA . PHE A 1 83 ? -1.304 4.351 19.045 1.00 52.94 83 PHE A CA 1
ATOM 645 C C . PHE A 1 83 ? -2.050 5.650 19.369 1.00 52.94 83 PHE A C 1
ATOM 647 O O . PHE A 1 83 ? -1.509 6.729 19.114 1.00 52.94 83 PHE A O 1
ATOM 654 N N . TYR A 1 84 ? -3.298 5.535 19.824 1.00 47.44 84 TYR A N 1
ATOM 655 C CA . TYR A 1 84 ? -4.017 6.625 20.489 1.00 47.44 84 TYR A CA 1
ATOM 656 C C . TYR A 1 84 ? -3.626 6.665 21.966 1.00 47.44 84 TYR A C 1
ATOM 658 O O . TYR A 1 84 ? -3.418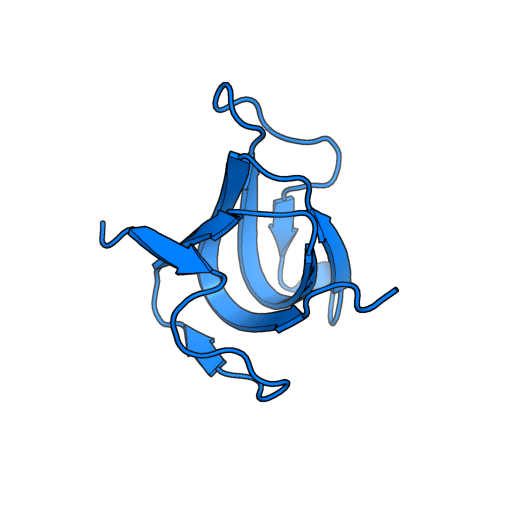 5.568 22.535 1.00 47.44 84 TYR A O 1
#

Secondary structure (DSSP, 8-state):
--EEEETTSS-SS--EEESSEEEEESS-EEEEEEEEEEEEE-TTSPEEEEEEEEGGG-SEEEEE-TT-EEEEEEEEEEEEE---

pLDDT: mean 81.25, std 15.11, range [46.72, 95.88]

Organism: Aspergillus campestris (strain IBT 28561) (NCBI:txid1392248)

Radius of gyration: 11.38 Å; chains: 1; bounding box: 27×24×30 Å

Sequence (84 aa):
MVVVIAGDSDLNGEYHKVPRGSFEMQEDMAMTFRGYHCDIVDSDGNAVPGGQLTRKDGLTRRILKAGYRCHILSGRVTFKRFFY